Protein AF-A0A2R8F321-F1 (afdb_monomer)

Foldseek 3Di:
DDQDPVLVVLQCQLQVVLVVCCVVVNNVVSVVSNVVSVVVSVVVVVVVVVVVVVVVVVVCVVVVVDPDPPDD

Organism: Orientia tsutsugamushi (NCBI:txid784)

Solvent-accessible surface area (backbone atoms only — not comparable to full-atom values): 3989 Å² total; per-residue (Å²): 138,77,80,49,75,68,46,50,48,40,46,51,67,13,46,56,56,16,55,55,30,41,71,71,74,39,44,72,59,12,50,51,36,38,53,49,23,53,50,49,41,52,49,50,52,53,49,49,55,52,49,51,52,51,50,50,52,53,49,36,39,74,68,67,76,37,83,72,83,91,71,133

pLDDT: mean 72.43, std 7.64, range [45.38, 83.5]

Mean predicted aligned error: 10.99 Å

Secondary structure (DSSP, 8-state):
-PPPHHHHHHHHHHHHHHHHHHHTT-HHHHHHHHHHHHHHHHHHHHHHHHHHHHHHHHHHHHTTSS------

Radius of gyration: 18.94 Å; Cα contacts (8 Å, |Δi|>4): 42; chains: 1; bounding box: 39×28×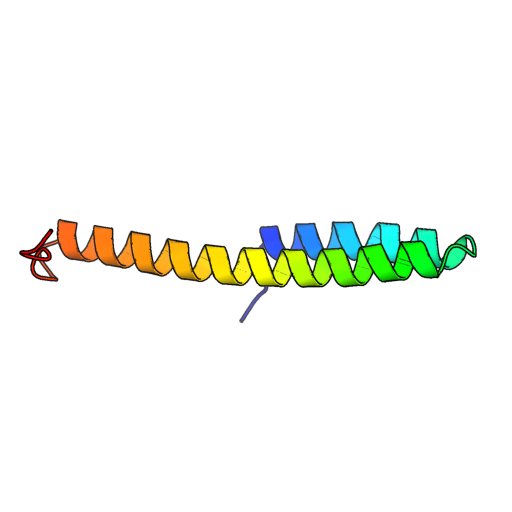48 Å

Sequence (72 aa):
MGLSIDEWGVVLAGVAPGIVLLNSRHAKLGLAFMVGGIALCYCFKKFKKVSENFLLKSFLVAKGLLPAPLGY

Nearest PDB structures (foldseek):
  6zvt-assembly1_A  TM=4.887E-01  e=7.732E+00  Nostoc punctiforme

Structure (mmCIF, N/CA/C/O backbone):
data_AF-A0A2R8F321-F1
#
_entry.id   AF-A0A2R8F321-F1
#
loop_
_atom_site.group_PDB
_atom_site.id
_atom_site.type_symbol
_atom_site.label_atom_id
_atom_site.label_alt_id
_atom_site.label_comp_id
_atom_site.label_asym_id
_atom_site.label_entity_id
_atom_site.label_seq_id
_atom_site.pdbx_PDB_ins_code
_atom_site.Cartn_x
_atom_site.Cartn_y
_atom_site.Cartn_z
_atom_site.occupancy
_atom_site.B_iso_or_equiv
_atom_site.auth_seq_id
_atom_site.auth_comp_id
_atom_site.auth_asym_id
_atom_site.auth_atom_id
_atom_site.pdbx_PDB_model_num
ATOM 1 N N . MET A 1 1 ? -11.445 10.298 -1.116 1.00 48.06 1 MET A N 1
ATOM 2 C CA . MET A 1 1 ? -10.847 8.978 -0.816 1.00 48.06 1 MET A CA 1
ATOM 3 C C . MET A 1 1 ? -9.376 9.041 -1.207 1.00 48.06 1 MET A C 1
ATOM 5 O O . MET A 1 1 ? -9.051 8.767 -2.353 1.00 48.06 1 MET A O 1
ATOM 9 N N . GLY A 1 2 ? -8.520 9.537 -0.311 1.00 55.59 2 GLY A N 1
ATOM 10 C CA . GLY A 1 2 ? -7.080 9.665 -0.562 1.00 55.59 2 GLY A CA 1
ATOM 11 C C . GLY A 1 2 ? -6.357 8.377 -0.181 1.00 55.59 2 GLY A C 1
ATOM 12 O O . GLY A 1 2 ? -6.712 7.770 0.827 1.00 55.59 2 GLY A O 1
ATOM 13 N N . LEU A 1 3 ? -5.390 7.950 -0.996 1.00 58.47 3 LEU A N 1
ATOM 14 C CA . LEU A 1 3 ? -4.468 6.874 -0.631 1.00 58.47 3 LEU A CA 1
ATOM 15 C C . LEU A 1 3 ? -3.694 7.283 0.631 1.00 58.47 3 LEU A C 1
ATOM 17 O O . LEU A 1 3 ? -3.223 8.419 0.731 1.00 58.47 3 LEU A O 1
ATOM 21 N N . SER A 1 4 ? -3.558 6.358 1.574 1.00 71.75 4 SER A N 1
ATOM 22 C CA . SER A 1 4 ? -2.767 6.546 2.789 1.00 71.75 4 SER A CA 1
ATOM 23 C C . SER A 1 4 ? -1.272 6.629 2.466 1.00 71.75 4 SER A C 1
ATOM 25 O O . SER A 1 4 ? -0.836 6.146 1.424 1.00 71.75 4 SER A O 1
ATOM 27 N N . ILE A 1 5 ? -0.463 7.211 3.358 1.00 74.12 5 ILE A N 1
ATOM 28 C CA . ILE A 1 5 ? 0.991 7.357 3.142 1.00 74.12 5 ILE A CA 1
ATOM 29 C C . ILE A 1 5 ? 1.676 5.996 2.909 1.00 74.12 5 ILE A C 1
ATOM 31 O O . ILE A 1 5 ? 2.599 5.887 2.107 1.00 74.12 5 ILE A O 1
ATOM 35 N N . ASP A 1 6 ? 1.162 4.952 3.566 1.00 70.81 6 ASP A N 1
ATOM 36 C CA . ASP A 1 6 ? 1.574 3.560 3.404 1.00 70.81 6 ASP A CA 1
ATOM 37 C C . ASP A 1 6 ? 1.250 3.004 2.004 1.00 70.81 6 ASP A C 1
ATOM 39 O O . ASP A 1 6 ? 2.102 2.382 1.368 1.00 70.81 6 ASP A O 1
ATOM 43 N N . GLU A 1 7 ? 0.061 3.299 1.474 1.00 68.19 7 GLU A N 1
ATOM 44 C CA . GLU A 1 7 ? -0.339 2.916 0.118 1.00 68.19 7 GLU A CA 1
ATOM 45 C C . GLU A 1 7 ? 0.478 3.673 -0.941 1.00 68.19 7 GLU A C 1
ATOM 47 O O . GLU A 1 7 ? 0.912 3.078 -1.924 1.00 68.19 7 GLU A O 1
ATOM 52 N N . TRP A 1 8 ? 0.762 4.962 -0.731 1.00 74.25 8 TRP A N 1
ATOM 53 C CA . TRP A 1 8 ? 1.655 5.728 -1.611 1.00 74.25 8 TRP A CA 1
ATOM 54 C C . TRP A 1 8 ? 3.077 5.166 -1.622 1.00 74.25 8 TRP A C 1
ATOM 56 O O . TRP A 1 8 ? 3.674 5.048 -2.692 1.00 74.25 8 TRP A O 1
ATOM 66 N N . GLY 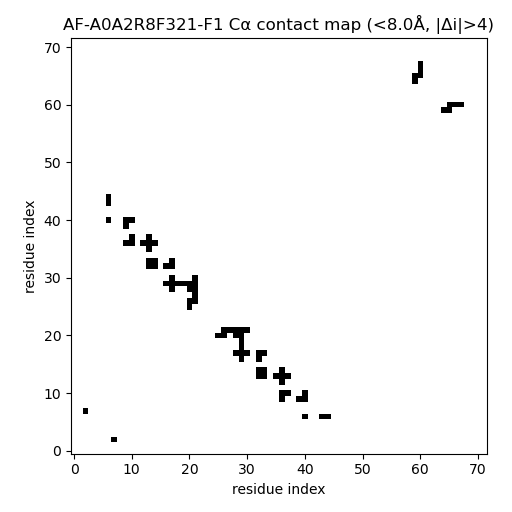A 1 9 ? 3.603 4.778 -0.458 1.00 77.44 9 GLY A N 1
ATOM 67 C CA . GLY A 1 9 ? 4.918 4.152 -0.341 1.00 77.44 9 GLY A CA 1
ATOM 68 C C . GLY A 1 9 ? 5.005 2.833 -1.110 1.00 77.44 9 GLY A C 1
ATOM 69 O O . GLY A 1 9 ? 5.946 2.633 -1.875 1.00 77.44 9 GLY A O 1
ATOM 70 N N . VAL A 1 10 ? 3.998 1.965 -0.977 1.00 75.69 10 VAL A N 1
ATOM 71 C CA . VAL A 1 10 ? 3.936 0.683 -1.701 1.00 75.69 10 VAL A CA 1
ATOM 72 C C . VAL A 1 10 ? 3.767 0.887 -3.209 1.00 75.69 10 VAL A C 1
ATOM 74 O O . VAL A 1 10 ? 4.437 0.210 -3.990 1.00 75.69 10 VAL A O 1
ATOM 77 N N . VAL A 1 11 ? 2.930 1.837 -3.641 1.00 76.06 11 VAL A N 1
ATOM 78 C CA . VAL A 1 11 ? 2.769 2.157 -5.070 1.00 76.06 11 VAL A CA 1
ATOM 79 C C . VAL A 1 11 ? 4.078 2.678 -5.655 1.00 76.06 11 VAL A C 1
ATOM 81 O O . VAL A 1 11 ? 4.516 2.177 -6.687 1.00 76.06 11 VAL A O 1
ATOM 84 N N . LEU A 1 12 ? 4.742 3.632 -4.999 1.00 77.31 12 LEU A N 1
ATOM 85 C CA . LEU A 1 12 ? 6.013 4.180 -5.483 1.00 77.31 12 LEU A CA 1
ATOM 86 C C . LEU A 1 12 ? 7.121 3.120 -5.497 1.00 77.31 12 LEU A C 1
ATOM 88 O O . LEU A 1 12 ? 7.858 3.023 -6.480 1.00 77.31 12 LEU A O 1
ATOM 92 N N . ALA A 1 13 ? 7.188 2.279 -4.463 1.00 77.56 13 ALA A N 1
ATOM 93 C CA . ALA A 1 13 ? 8.136 1.172 -4.377 1.00 77.56 13 ALA A CA 1
ATOM 94 C C . ALA A 1 13 ? 7.857 0.044 -5.383 1.00 77.56 13 ALA A C 1
ATOM 96 O O . ALA A 1 13 ? 8.770 -0.708 -5.691 1.00 77.56 13 ALA A O 1
ATOM 97 N N . GLY A 1 14 ? 6.637 -0.097 -5.910 1.00 77.62 14 GLY A N 1
ATOM 98 C CA . GLY A 1 14 ? 6.329 -1.043 -6.990 1.00 77.62 14 GLY A CA 1
ATOM 99 C C . GLY A 1 14 ? 6.544 -0.448 -8.384 1.00 77.62 14 GLY A C 1
ATOM 100 O O . GLY A 1 14 ? 7.094 -1.098 -9.274 1.00 77.62 14 GLY A O 1
ATOM 101 N N . VAL A 1 15 ? 6.140 0.809 -8.577 1.00 77.81 15 VAL A N 1
ATOM 102 C CA . VAL A 1 15 ? 6.159 1.496 -9.876 1.00 77.81 15 VAL A CA 1
ATOM 103 C C . VAL A 1 15 ? 7.575 1.897 -10.284 1.00 77.81 15 VAL A C 1
ATOM 105 O O . VAL A 1 15 ? 7.956 1.645 -11.425 1.00 77.81 15 VAL A O 1
ATOM 108 N N . ALA A 1 16 ? 8.380 2.460 -9.377 1.00 76.06 16 ALA A N 1
ATOM 109 C CA . ALA A 1 16 ? 9.744 2.883 -9.697 1.00 76.06 16 ALA A CA 1
ATOM 110 C C . ALA A 1 16 ? 10.640 1.717 -10.172 1.00 76.06 16 ALA A C 1
ATOM 112 O O . ALA A 1 16 ? 11.169 1.800 -11.284 1.00 76.06 16 ALA A O 1
ATOM 113 N N . PRO A 1 17 ? 10.776 0.595 -9.434 1.00 75.44 17 PRO A N 1
ATOM 114 C CA . PRO A 1 17 ? 11.536 -0.547 -9.934 1.00 75.44 17 PRO A CA 1
ATOM 115 C C . PRO A 1 17 ? 10.834 -1.249 -11.097 1.00 75.44 17 PRO A C 1
ATOM 117 O O . PRO A 1 17 ? 11.522 -1.748 -11.983 1.00 75.44 17 PRO A O 1
ATOM 120 N N . GLY A 1 18 ? 9.496 -1.248 -11.158 1.00 72.88 18 GLY A N 1
ATOM 121 C CA . GLY A 1 18 ? 8.745 -1.797 -12.290 1.00 72.88 18 GLY A CA 1
ATOM 122 C C . GLY A 1 18 ? 9.098 -1.119 -13.618 1.00 72.88 18 GLY A C 1
ATOM 123 O O . GLY A 1 18 ? 9.384 -1.810 -14.595 1.00 72.88 18 GLY A O 1
ATOM 124 N N . ILE A 1 19 ? 9.155 0.218 -13.644 1.00 73.44 19 ILE A N 1
ATOM 125 C CA . ILE A 1 19 ? 9.535 1.009 -14.829 1.00 73.44 19 ILE A CA 1
ATOM 126 C C . ILE A 1 19 ? 11.009 0.780 -15.196 1.00 73.44 19 ILE A C 1
ATOM 128 O O . ILE A 1 19 ? 11.327 0.590 -16.371 1.00 73.44 19 ILE A O 1
ATOM 132 N N . VAL A 1 20 ? 11.908 0.743 -14.208 1.00 74.81 20 VAL A N 1
ATOM 133 C CA . VAL A 1 20 ? 13.342 0.484 -14.436 1.00 74.81 20 VAL A CA 1
ATOM 134 C C . VAL A 1 20 ? 13.570 -0.925 -15.007 1.00 74.81 20 VAL A C 1
ATOM 136 O O . VAL A 1 20 ? 14.318 -1.089 -15.971 1.00 74.81 20 VAL A O 1
ATOM 139 N N . LEU A 1 21 ? 12.879 -1.941 -14.480 1.00 71.00 21 LEU A N 1
ATOM 140 C CA . LEU A 1 21 ? 12.958 -3.331 -14.955 1.00 71.00 21 LEU A CA 1
ATOM 141 C C . LEU A 1 21 ? 12.337 -3.526 -16.345 1.00 71.00 21 LEU A C 1
ATOM 143 O O . LEU A 1 21 ? 12.849 -4.321 -17.137 1.00 71.00 21 LEU A O 1
ATOM 147 N N . LEU A 1 22 ? 11.257 -2.799 -16.651 1.00 67.94 22 LEU A N 1
ATOM 148 C CA . LEU A 1 22 ? 10.646 -2.771 -17.985 1.00 67.94 22 LEU A CA 1
ATOM 149 C C . LEU A 1 22 ? 11.611 -2.213 -19.038 1.00 67.94 22 LEU A C 1
ATOM 151 O O . LEU A 1 22 ? 11.652 -2.729 -20.154 1.00 67.94 22 LEU A O 1
ATOM 155 N N . ASN A 1 23 ? 12.418 -1.213 -18.675 1.00 72.25 23 ASN A N 1
ATOM 156 C CA . ASN A 1 23 ? 13.396 -0.603 -19.575 1.00 72.25 23 ASN A CA 1
ATOM 157 C C . ASN A 1 23 ? 14.574 -1.554 -19.897 1.00 72.25 23 ASN A C 1
ATOM 159 O O . ASN A 1 23 ? 15.026 -1.633 -21.036 1.00 72.25 23 ASN A O 1
ATOM 163 N N . SER A 1 24 ? 15.004 -2.389 -18.946 1.00 70.62 24 SER A N 1
ATOM 164 C CA . SER A 1 24 ? 16.119 -3.342 -19.126 1.00 70.62 24 SER A CA 1
ATOM 165 C C . SER A 1 24 ? 15.772 -4.630 -19.897 1.00 70.62 24 SER A C 1
ATOM 167 O O . SER A 1 24 ? 16.408 -5.660 -19.682 1.00 70.62 24 SER A O 1
ATOM 169 N N . ARG A 1 25 ? 14.756 -4.637 -20.777 1.00 66.56 25 ARG A N 1
ATOM 170 C CA . ARG A 1 25 ? 14.257 -5.834 -21.511 1.00 66.56 25 ARG A CA 1
ATOM 171 C C . ARG A 1 25 ? 13.733 -6.989 -20.638 1.00 66.56 25 ARG A C 1
ATOM 173 O O . ARG A 1 25 ? 13.223 -7.973 -21.173 1.00 66.56 25 ARG A O 1
ATOM 180 N N . HIS A 1 26 ? 13.747 -6.862 -19.312 1.00 69.00 26 HIS A N 1
ATOM 181 C CA . HIS A 1 26 ? 13.186 -7.831 -18.368 1.00 69.00 26 HIS A CA 1
ATOM 182 C C . HIS A 1 26 ? 11.707 -7.540 -18.074 1.00 69.00 26 HIS A C 1
ATOM 184 O O . HIS A 1 26 ? 11.268 -7.492 -16.923 1.00 69.00 26 HIS A O 1
ATOM 190 N N . ALA A 1 27 ? 10.906 -7.393 -19.134 1.00 70.88 27 ALA A N 1
ATOM 191 C CA . ALA A 1 27 ? 9.494 -7.016 -19.046 1.00 70.88 27 ALA A CA 1
ATOM 192 C C . ALA A 1 27 ? 8.666 -7.959 -18.153 1.00 70.88 27 ALA A C 1
ATOM 194 O O . ALA A 1 27 ? 7.766 -7.514 -17.449 1.00 70.88 27 ALA A O 1
ATOM 195 N N . LYS A 1 28 ? 9.006 -9.255 -18.116 1.00 74.94 28 LYS A N 1
ATOM 196 C CA . LYS A 1 28 ? 8.317 -10.259 -17.287 1.00 74.94 28 LYS A CA 1
ATOM 197 C C . LYS A 1 28 ? 8.504 -10.012 -15.782 1.00 74.94 28 LYS A C 1
ATOM 199 O O . LYS A 1 28 ? 7.562 -10.179 -15.015 1.00 74.94 28 LYS A O 1
ATOM 204 N N . LEU A 1 29 ? 9.700 -9.577 -15.377 1.00 76.12 29 LEU A N 1
ATOM 205 C CA . LEU A 1 29 ? 10.015 -9.209 -13.992 1.00 76.12 29 LEU A CA 1
ATOM 206 C C . LEU A 1 29 ? 9.405 -7.853 -13.626 1.00 76.12 29 LEU A C 1
ATOM 208 O O . LEU A 1 29 ? 8.830 -7.726 -12.549 1.00 76.12 29 LEU A O 1
ATOM 212 N N . GLY A 1 30 ? 9.458 -6.870 -14.533 1.00 77.06 30 GLY A N 1
ATOM 213 C CA . GLY A 1 30 ? 8.811 -5.569 -14.325 1.00 77.06 30 GLY A CA 1
ATOM 214 C C . GLY A 1 30 ? 7.291 -5.685 -14.157 1.00 77.06 30 GLY A C 1
ATOM 215 O O . GLY A 1 30 ? 6.715 -5.072 -13.259 1.00 77.06 30 GLY A O 1
ATOM 216 N N . LEU A 1 31 ? 6.647 -6.547 -14.949 1.00 77.50 31 LEU A N 1
ATOM 217 C CA . LEU A 1 31 ? 5.211 -6.811 -14.850 1.00 77.50 31 LEU A CA 1
ATOM 218 C C . LEU A 1 31 ? 4.858 -7.568 -13.560 1.00 77.50 31 LEU A C 1
ATOM 220 O O . LEU A 1 31 ? 3.878 -7.224 -12.904 1.00 77.50 31 LEU A O 1
ATOM 224 N N . ALA A 1 32 ? 5.688 -8.529 -13.136 1.00 78.50 32 ALA A N 1
ATOM 225 C CA . ALA A 1 32 ? 5.528 -9.197 -11.842 1.00 78.50 32 ALA A CA 1
ATOM 226 C C . ALA A 1 32 ? 5.649 -8.218 -10.659 1.00 78.50 32 ALA A C 1
ATOM 228 O O . ALA A 1 32 ? 4.861 -8.302 -9.719 1.00 78.50 32 ALA A O 1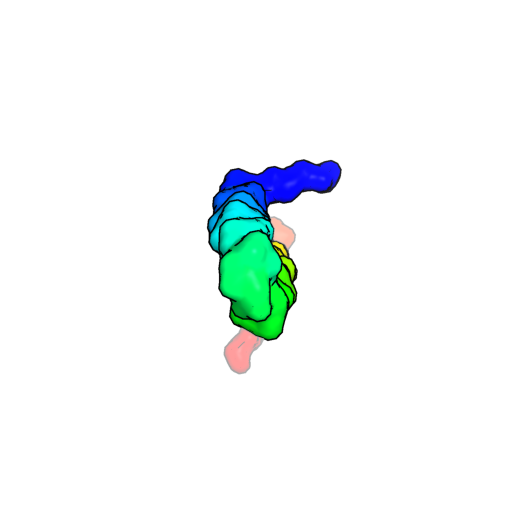
ATOM 229 N N . PHE A 1 33 ? 6.574 -7.254 -10.724 1.00 77.69 33 PHE A N 1
ATOM 230 C CA . PHE A 1 33 ? 6.723 -6.209 -9.706 1.00 77.69 33 PHE A CA 1
ATOM 231 C C . PHE A 1 33 ? 5.532 -5.244 -9.665 1.00 77.69 33 PHE A C 1
ATOM 233 O O . PHE A 1 33 ? 5.059 -4.912 -8.578 1.00 77.69 33 PHE A O 1
ATOM 240 N N . MET A 1 34 ? 4.997 -4.838 -10.821 1.00 77.25 34 MET A N 1
ATOM 241 C CA . MET A 1 34 ? 3.790 -4.003 -10.876 1.00 77.25 34 MET A CA 1
ATOM 242 C C . MET A 1 34 ? 2.570 -4.727 -10.300 1.00 77.25 34 MET A C 1
ATOM 244 O O . MET A 1 34 ? 1.882 -4.183 -9.436 1.00 77.25 34 MET A O 1
ATOM 248 N N . VAL A 1 35 ? 2.315 -5.965 -10.735 1.00 81.75 35 VAL A N 1
ATOM 249 C CA . VAL A 1 35 ? 1.187 -6.765 -10.229 1.00 81.75 35 VAL A CA 1
ATOM 250 C C . VAL A 1 35 ? 1.354 -7.048 -8.735 1.00 81.75 35 VAL A C 1
ATOM 252 O O . VAL A 1 35 ? 0.396 -6.906 -7.977 1.00 81.75 35 VAL A O 1
ATOM 255 N N . GLY A 1 36 ? 2.573 -7.375 -8.297 1.00 83.50 36 GLY A N 1
ATOM 256 C CA . GLY A 1 36 ? 2.908 -7.574 -6.889 1.00 83.50 36 GLY A CA 1
ATOM 257 C C . GLY A 1 36 ? 2.647 -6.329 -6.040 1.00 83.50 36 GLY A C 1
ATOM 258 O O . GLY A 1 36 ? 1.990 -6.434 -5.007 1.00 83.50 36 GLY A O 1
ATOM 259 N N . GLY A 1 37 ? 3.076 -5.147 -6.495 1.00 81.50 37 GLY A N 1
ATOM 260 C CA . GLY A 1 37 ? 2.838 -3.877 -5.803 1.00 81.50 37 GLY A CA 1
ATOM 261 C C . GLY A 1 37 ? 1.351 -3.537 -5.672 1.00 81.50 37 GLY A C 1
ATOM 262 O O . GLY A 1 37 ? 0.894 -3.169 -4.590 1.00 81.50 37 GLY A O 1
ATOM 263 N N . ILE A 1 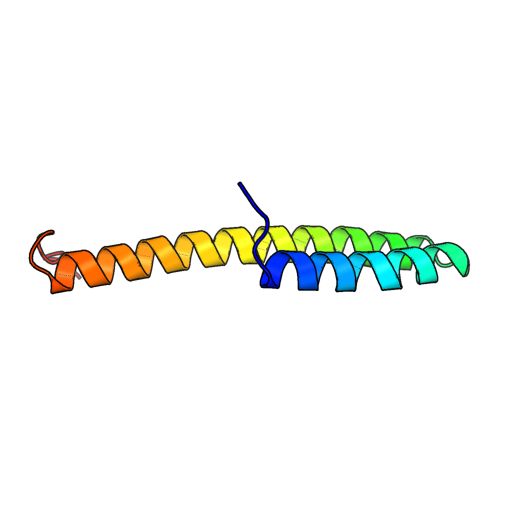38 ? 0.567 -3.739 -6.736 1.00 81.62 38 ILE A N 1
ATOM 264 C CA . ILE A 1 38 ? -0.889 -3.518 -6.718 1.00 81.62 38 ILE A CA 1
ATOM 265 C C . ILE A 1 38 ? -1.579 -4.505 -5.764 1.00 81.62 38 ILE A C 1
ATOM 267 O O . ILE A 1 38 ? -2.428 -4.103 -4.963 1.00 81.62 38 ILE A O 1
ATOM 271 N N . ALA A 1 39 ? -1.199 -5.786 -5.810 1.00 83.06 39 ALA A N 1
ATOM 272 C CA . ALA A 1 39 ? -1.743 -6.816 -4.928 1.00 83.06 39 ALA A CA 1
ATOM 273 C C . ALA A 1 39 ? -1.418 -6.534 -3.452 1.00 83.06 39 ALA A C 1
ATOM 275 O O . ALA A 1 39 ? -2.303 -6.627 -2.601 1.00 83.06 39 ALA A O 1
ATOM 276 N N . LEU A 1 40 ? -0.184 -6.121 -3.151 1.00 80.31 40 LEU A N 1
ATOM 277 C CA . LEU A 1 40 ? 0.229 -5.691 -1.815 1.00 80.31 40 LEU A CA 1
ATOM 278 C C . LEU A 1 40 ? -0.581 -4.486 -1.340 1.00 80.31 40 LEU A C 1
ATOM 280 O O . LEU A 1 40 ? -1.102 -4.519 -0.227 1.00 80.31 40 LEU A O 1
ATOM 284 N N . CYS A 1 41 ? -0.774 -3.471 -2.183 1.00 82.00 41 CYS A N 1
ATOM 285 C CA . CYS A 1 41 ? -1.624 -2.326 -1.855 1.00 82.00 41 CYS A CA 1
ATOM 286 C C . CYS A 1 41 ? -3.060 -2.746 -1.521 1.00 82.00 41 CYS A C 1
ATOM 288 O O . CYS A 1 41 ? -3.636 -2.279 -0.537 1.00 82.00 41 CYS A O 1
ATOM 290 N N . TYR A 1 42 ? -3.636 -3.665 -2.299 1.00 80.94 42 TYR A N 1
ATOM 291 C CA . TYR A 1 42 ? -4.980 -4.177 -2.036 1.00 80.94 42 TYR A CA 1
ATOM 292 C C . TYR A 1 42 ? -5.050 -4.965 -0.720 1.00 80.94 42 TYR A C 1
ATOM 294 O O . TYR A 1 42 ? -5.985 -4.785 0.067 1.00 80.94 42 TYR A O 1
ATOM 302 N N . CYS A 1 43 ? -4.042 -5.795 -0.443 1.00 79.94 43 CYS A N 1
ATOM 303 C CA .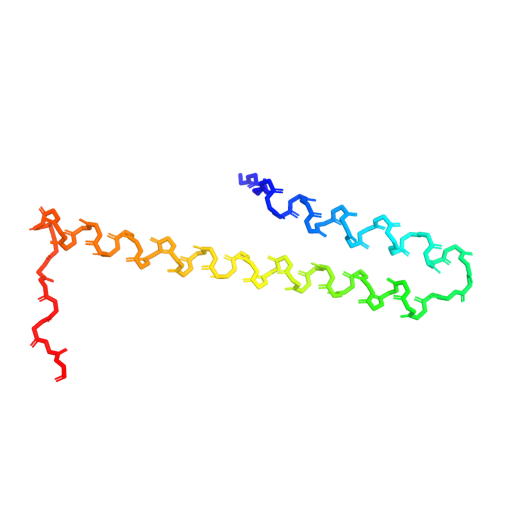 CYS A 1 43 ? -3.918 -6.520 0.818 1.00 79.94 43 CYS A CA 1
ATOM 304 C C . CYS A 1 43 ? -3.807 -5.561 2.007 1.00 79.94 43 CYS A C 1
ATOM 306 O O . CYS A 1 43 ? -4.563 -5.716 2.965 1.00 79.94 43 CYS A O 1
ATOM 308 N N . PHE A 1 44 ? -2.951 -4.539 1.932 1.00 78.00 44 PHE A N 1
ATOM 309 C CA . PHE A 1 44 ? -2.828 -3.519 2.977 1.00 78.00 44 PHE A CA 1
ATOM 310 C C . PHE A 1 44 ? -4.140 -2.773 3.204 1.00 78.00 44 PHE A C 1
ATOM 312 O O . PHE A 1 44 ? -4.558 -2.615 4.348 1.00 78.00 44 PHE A O 1
ATOM 319 N N . LYS A 1 45 ? -4.857 -2.406 2.139 1.00 77.75 45 LYS A N 1
ATOM 320 C CA . LYS A 1 45 ? -6.167 -1.752 2.247 1.00 77.75 45 LYS A CA 1
ATOM 321 C C . LYS A 1 45 ? -7.210 -2.641 2.925 1.00 77.75 45 LYS A C 1
ATOM 323 O O . LYS A 1 45 ? -7.977 -2.175 3.771 1.00 77.75 45 LYS A O 1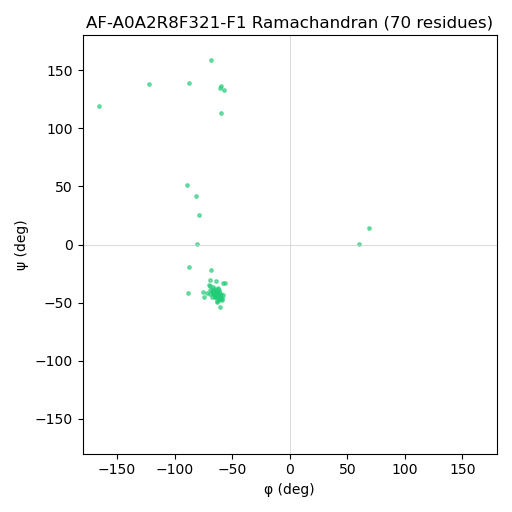
ATOM 328 N N . LYS A 1 46 ? -7.224 -3.936 2.594 1.00 78.06 46 LYS A N 1
ATOM 329 C CA . LYS A 1 46 ? -8.097 -4.926 3.239 1.00 78.06 46 LYS A CA 1
ATOM 330 C C . LYS A 1 46 ? -7.736 -5.105 4.716 1.00 78.06 46 LYS A C 1
ATOM 332 O O . LYS A 1 46 ? -8.631 -5.080 5.556 1.00 78.06 46 LYS A O 1
ATOM 337 N N . PHE A 1 47 ? -6.449 -5.225 5.037 1.00 75.75 47 PHE A N 1
ATOM 338 C CA . PHE A 1 47 ? -5.958 -5.341 6.412 1.00 75.75 47 PHE A CA 1
ATOM 339 C C . PHE A 1 47 ? -6.258 -4.098 7.246 1.00 75.75 47 PHE A C 1
ATOM 341 O O . PHE A 1 47 ? -6.748 -4.226 8.364 1.00 75.75 47 PHE A O 1
ATOM 348 N N . LYS A 1 48 ? -6.034 -2.902 6.700 1.00 73.69 48 LYS A N 1
ATOM 349 C CA . LYS A 1 48 ? -6.314 -1.632 7.374 1.00 73.69 48 LYS A CA 1
ATOM 350 C C . LYS A 1 48 ? -7.798 -1.491 7.690 1.00 73.69 48 LYS A C 1
ATOM 352 O O . LYS A 1 48 ? -8.150 -1.215 8.829 1.00 73.69 48 LYS A O 1
ATOM 357 N N . LYS A 1 49 ? -8.670 -1.833 6.735 1.00 77.38 49 LYS A N 1
ATOM 358 C CA . LYS A 1 49 ? -10.121 -1.856 6.953 1.00 77.38 49 LYS A CA 1
ATOM 359 C C . LYS A 1 49 ? -10.536 -2.863 8.029 1.00 77.38 49 LYS A C 1
ATOM 361 O O . LYS A 1 49 ? -11.405 -2.557 8.840 1.00 77.38 49 LYS A O 1
ATOM 366 N N . VAL A 1 50 ? -9.945 -4.058 8.053 1.00 75.31 50 VAL A N 1
ATOM 367 C CA . VAL A 1 50 ? -10.211 -5.052 9.110 1.00 75.31 50 VAL A CA 1
ATOM 368 C C . VAL A 1 50 ? -9.726 -4.540 10.469 1.00 75.31 50 VAL A C 1
ATOM 370 O O . VAL A 1 50 ? -10.474 -4.616 11.439 1.00 75.31 50 VAL A O 1
ATOM 373 N N . SER A 1 51 ? -8.527 -3.960 10.523 1.00 72.31 51 SER A N 1
ATOM 374 C CA . SER A 1 51 ? -7.935 -3.381 11.732 1.00 72.31 51 SER A CA 1
ATOM 375 C C . SER A 1 51 ? -8.771 -2.226 12.286 1.00 72.31 51 SER A C 1
ATOM 377 O O . SER A 1 51 ? -9.101 -2.230 13.468 1.00 72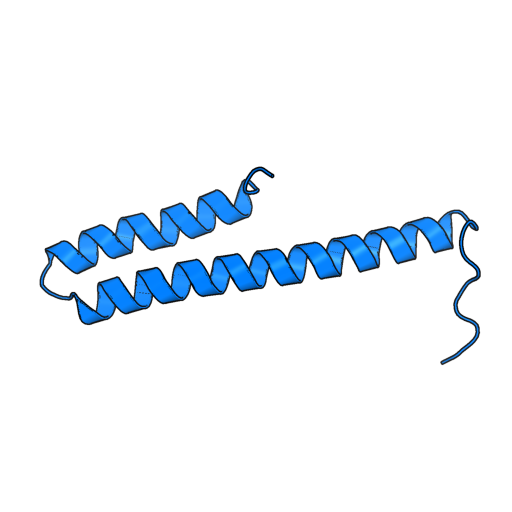.31 51 SER A O 1
ATOM 379 N N . GLU A 1 52 ? -9.217 -1.292 11.440 1.00 77.00 52 GLU A N 1
ATOM 380 C CA . GLU A 1 52 ? -10.109 -0.199 11.848 1.00 77.00 52 GLU A CA 1
ATOM 381 C C . GLU A 1 52 ? -11.437 -0.720 12.394 1.00 77.00 52 GLU A C 1
ATOM 383 O O . GLU A 1 52 ? -11.882 -0.253 13.438 1.00 77.00 52 GLU A O 1
ATOM 388 N N . ASN A 1 53 ? -12.051 -1.719 11.749 1.00 74.25 53 ASN A N 1
ATOM 389 C CA . ASN A 1 53 ? -13.280 -2.333 12.261 1.00 74.25 53 ASN A CA 1
ATOM 390 C C . ASN A 1 53 ? -13.057 -3.015 13.617 1.00 74.25 53 ASN A C 1
ATOM 392 O O . ASN A 1 53 ? -13.919 -2.938 14.491 1.00 74.25 53 ASN A O 1
ATOM 396 N N . PHE A 1 54 ? -11.908 -3.662 13.814 1.00 71.12 54 PHE A N 1
ATOM 397 C CA . PHE A 1 54 ? -11.581 -4.330 15.071 1.00 71.12 54 PHE A CA 1
ATOM 398 C C . PHE A 1 54 ? -11.290 -3.325 16.191 1.00 71.12 54 PHE A C 1
ATOM 400 O O . PHE A 1 54 ? -11.778 -3.489 17.311 1.00 71.12 54 PHE A O 1
ATOM 407 N N . LEU A 1 55 ? -10.552 -2.257 15.883 1.00 73.00 55 LEU A N 1
ATOM 408 C CA . LEU A 1 55 ? -10.220 -1.183 16.815 1.00 73.00 55 LEU A CA 1
ATOM 409 C C . LEU A 1 55 ? -11.473 -0.395 17.198 1.00 73.00 55 LEU A C 1
ATOM 411 O O . LEU A 1 55 ? -11.712 -0.201 18.385 1.00 73.00 55 LEU A O 1
ATOM 415 N N . LEU A 1 56 ? -12.328 -0.037 16.233 1.00 72.19 56 LEU A N 1
ATOM 416 C CA . LEU A 1 56 ? -13.634 0.576 16.497 1.00 72.19 56 LEU A CA 1
ATOM 417 C C . LEU A 1 56 ? -14.510 -0.327 17.356 1.00 72.19 56 LEU A C 1
ATOM 419 O O . LEU A 1 56 ? -15.049 0.134 18.355 1.00 72.19 56 LEU A O 1
ATOM 423 N N . LYS A 1 57 ? -14.627 -1.617 17.023 1.00 68.50 57 LYS A N 1
ATOM 424 C CA . LYS A 1 57 ? -15.428 -2.559 17.817 1.00 68.50 57 LYS A CA 1
ATOM 425 C C . LYS A 1 57 ? -14.910 -2.664 19.251 1.00 68.50 57 LYS A C 1
ATOM 427 O O . LYS A 1 57 ? -15.703 -2.603 20.184 1.00 68.50 57 LYS A O 1
ATOM 432 N N . SER A 1 58 ? -13.594 -2.752 19.432 1.00 68.00 58 SER A N 1
ATOM 433 C CA . SER A 1 58 ? -12.954 -2.797 20.755 1.00 68.00 58 SER A CA 1
ATOM 434 C C . SER A 1 58 ? -13.146 -1.487 21.525 1.00 68.00 58 SER A C 1
ATOM 436 O O . SER A 1 58 ? -13.446 -1.503 22.716 1.00 68.00 58 SER A O 1
ATOM 438 N N . PHE A 1 59 ? -13.047 -0.347 20.839 1.00 72.62 59 PHE A N 1
ATOM 439 C CA . PHE A 1 59 ? -13.235 0.980 21.417 1.00 72.62 59 PHE A CA 1
ATOM 440 C C . PHE A 1 59 ? -14.695 1.247 21.814 1.00 72.62 59 PHE A C 1
ATOM 442 O O . PHE A 1 59 ? -14.949 1.760 22.903 1.00 72.62 59 PHE A O 1
ATOM 449 N N . LEU A 1 60 ? -15.667 0.864 20.978 1.00 70.38 60 LEU A N 1
ATOM 450 C CA . LEU A 1 60 ? -17.094 0.982 21.295 1.00 70.38 60 LEU A CA 1
ATOM 451 C C . LEU A 1 60 ? -17.511 0.051 22.442 1.00 70.38 60 LEU A C 1
ATOM 453 O O . LEU A 1 60 ? -18.335 0.452 23.265 1.00 70.38 60 LEU A O 1
ATOM 457 N N . VAL A 1 61 ? -16.933 -1.154 22.524 1.00 73.75 61 VAL A N 1
ATOM 458 C CA . VAL A 1 61 ? -17.121 -2.060 23.670 1.00 73.75 61 VAL A CA 1
ATOM 459 C C . VAL A 1 61 ? -16.532 -1.444 24.944 1.00 73.75 61 VAL A C 1
ATOM 461 O O . VAL A 1 61 ? -17.212 -1.408 25.965 1.00 73.75 61 VAL A O 1
ATOM 464 N N . ALA A 1 62 ? -15.321 -0.879 24.891 1.00 73.19 62 ALA A N 1
ATOM 465 C CA . ALA A 1 62 ? -14.690 -0.225 26.044 1.00 73.19 62 ALA A CA 1
ATOM 466 C C . ALA A 1 62 ? -15.454 1.021 26.533 1.00 73.19 62 ALA A C 1
ATOM 468 O O . ALA A 1 62 ? -15.466 1.317 27.725 1.00 73.19 62 ALA A O 1
ATOM 469 N N . LYS A 1 63 ? -16.119 1.742 25.624 1.00 76.19 63 LYS A N 1
ATOM 470 C CA . LYS A 1 63 ? -16.989 2.885 25.949 1.00 76.19 63 LYS A CA 1
ATOM 471 C C . LYS A 1 63 ? -18.394 2.485 26.427 1.00 76.19 63 LYS A C 1
ATOM 473 O O . LYS A 1 63 ? -19.194 3.378 26.692 1.00 76.19 63 LYS A O 1
ATOM 478 N N . GLY A 1 64 ? -18.709 1.189 26.524 1.00 68.75 64 GLY A N 1
ATOM 479 C CA . GLY A 1 64 ? -20.017 0.690 26.972 1.00 68.75 64 GLY A CA 1
ATOM 480 C C . GLY A 1 64 ? -21.166 0.960 25.994 1.00 68.75 64 GLY A C 1
ATOM 481 O O . GLY A 1 64 ? -22.331 0.845 26.361 1.00 68.75 64 GLY A O 1
ATOM 482 N N . LEU A 1 65 ? -20.845 1.340 24.754 1.00 64.56 65 LEU A N 1
ATOM 483 C CA . LEU A 1 65 ? -21.813 1.741 23.728 1.00 64.56 65 LEU A CA 1
ATOM 484 C C . LEU A 1 65 ? -22.335 0.537 22.924 1.00 64.56 65 LEU A C 1
ATOM 486 O O . LEU A 1 65 ? -23.388 0.615 22.299 1.00 64.56 65 LEU A O 1
ATOM 490 N N . LEU A 1 66 ? -21.606 -0.583 22.960 1.00 63.62 66 LEU A N 1
ATOM 491 C CA . LEU A 1 66 ? -22.027 -1.886 22.451 1.00 63.62 66 LEU A CA 1
ATOM 492 C C . LEU A 1 66 ? -21.969 -2.920 23.584 1.00 63.62 66 LEU A C 1
ATOM 494 O O . LEU A 1 66 ? -20.984 -2.927 24.328 1.00 63.62 66 LEU A O 1
ATOM 498 N N . PRO A 1 67 ? -22.968 -3.815 23.710 1.00 60.66 67 PRO A N 1
ATOM 499 C CA . PRO A 1 67 ? -22.897 -4.911 24.666 1.00 60.66 67 PRO A CA 1
ATOM 500 C C . PRO A 1 67 ? -21.68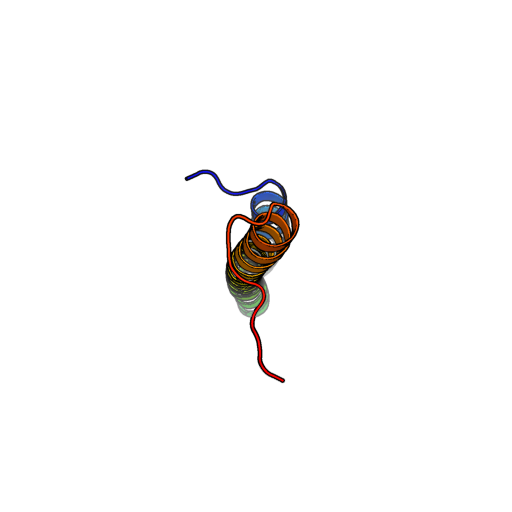9 -5.794 24.336 1.00 60.66 67 PRO A C 1
ATOM 502 O O . PRO A 1 67 ? -21.438 -6.122 23.171 1.00 60.66 67 PRO A O 1
ATOM 505 N N . ALA A 1 68 ? -20.920 -6.162 25.363 1.00 60.12 68 ALA A N 1
ATOM 506 C CA . ALA A 1 68 ? -19.839 -7.124 25.207 1.00 60.12 68 ALA A CA 1
ATOM 507 C C . ALA A 1 68 ? -20.424 -8.434 24.644 1.00 60.12 68 ALA A C 1
ATOM 509 O O . ALA A 1 68 ? -21.474 -8.875 25.120 1.00 60.12 68 ALA A O 1
ATOM 510 N N . PRO A 1 69 ? -19.808 -9.046 23.617 1.00 61.00 69 PRO A N 1
ATOM 511 C CA . PRO A 1 69 ? -20.301 -10.309 23.084 1.00 61.00 69 PRO A CA 1
ATOM 512 C C . PRO A 1 69 ? -20.282 -11.372 24.195 1.00 61.00 69 PRO A C 1
ATOM 514 O O . PRO A 1 69 ? -19.220 -11.745 24.684 1.00 61.00 69 PRO A O 1
ATOM 517 N N . LEU A 1 70 ? -21.469 -11.827 24.606 1.00 56.22 70 LEU A N 1
ATOM 518 C CA . LEU A 1 70 ? -21.713 -12.808 25.674 1.00 56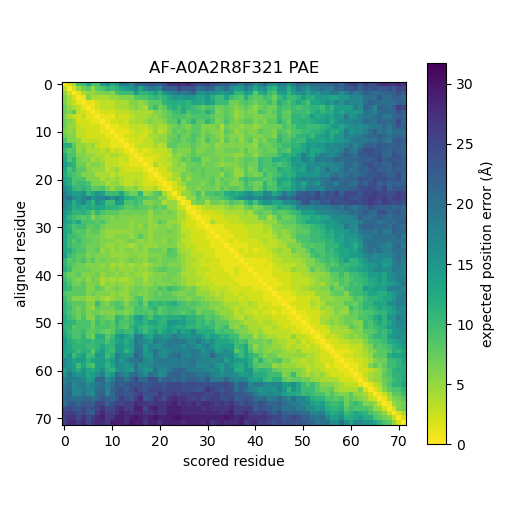.22 70 LEU A CA 1
ATOM 519 C C . LEU A 1 70 ? -21.524 -14.267 25.206 1.00 56.22 70 LEU A C 1
ATOM 521 O O . LEU A 1 70 ? -22.318 -15.136 25.552 1.00 56.22 70 LEU A O 1
ATOM 525 N N . GLY A 1 71 ? -20.498 -14.573 24.411 1.00 60.75 71 GLY A N 1
ATOM 526 C CA . GLY A 1 71 ? -20.300 -15.953 23.958 1.00 60.75 71 GLY A CA 1
ATOM 527 C C . GLY A 1 71 ? -18.927 -16.223 23.362 1.00 60.75 71 GLY A C 1
ATOM 528 O O . GLY A 1 71 ? -18.567 -15.607 22.357 1.00 60.75 71 GLY A O 1
ATOM 529 N N . TYR A 1 72 ? -18.206 -17.143 24.006 1.00 45.38 72 TYR A N 1
ATOM 530 C CA . TYR A 1 72 ? -17.136 -17.962 23.433 1.00 45.38 72 TYR A CA 1
ATOM 531 C C . TYR A 1 72 ? -17.736 -19.287 22.964 1.00 45.38 72 TYR A C 1
ATOM 533 O O . TYR A 1 72 ? -18.635 -19.785 23.680 1.00 45.38 72 TYR A O 1
#